Protein AF-A0A955XQB7-F1 (afdb_monomer)

Secondary structure (DSSP, 8-state):
---------PPP--------B-PPSSPPPTTSTT---SSGGG-TTSTT-EEESSTT-EEE-B--S-GGGS-TTEEEEEETTTEEEEEEEEEGGGGGGGS-TTEEEEEEEEEEBTTS-EEEEEEEPPSSGGGS-TTEEEETTTTEEEES----TT---SSGGGSPTT--------

Sequence (174 aa):
MTTRWTRLALPVALLALGGCKNITAGQAEAGNVGAACEAAGDCDQVEAAQCLRMPDGYCSASCSGGAFDCDDQSICDELGDQAYYCLDGCLTDNGNSDCRDQYRCSARPDVVNFDGAMVGVCVPKCESDSDCEAGRRCDTGSGNCVARGEKATGDACTANNQCNGGLVASPRAA

Radius of gyration: 21.49 Å; Cα contacts (8 Å, |Δi|>4): 379; chains: 1; bounding box: 80×28×64 Å

Structure (mmCIF, N/CA/C/O backbone):
data_AF-A0A955XQB7-F1
#
_entry.id   AF-A0A955XQB7-F1
#
loop_
_atom_site.group_PDB
_atom_site.id
_atom_site.type_symbol
_atom_site.label_atom_id
_atom_site.label_alt_id
_atom_site.label_comp_id
_atom_site.label_asym_id
_atom_site.label_entity_id
_atom_site.label_seq_id
_atom_site.pdbx_PDB_ins_code
_atom_site.Cartn_x
_atom_site.Cartn_y
_atom_site.Cartn_z
_atom_site.occupancy
_atom_site.B_iso_or_equiv
_atom_site.auth_seq_id
_atom_site.auth_comp_id
_atom_site.auth_asym_id
_atom_site.auth_atom_id
_atom_site.pdbx_PDB_model_num
ATOM 1 N N . MET A 1 1 ? 64.166 -10.846 9.998 1.00 42.31 1 MET A N 1
ATOM 2 C CA . MET A 1 1 ? 63.110 -10.081 10.693 1.00 42.31 1 MET A CA 1
ATOM 3 C C . MET A 1 1 ? 62.322 -9.324 9.635 1.00 42.31 1 MET A C 1
ATOM 5 O O . MET A 1 1 ? 62.753 -8.267 9.204 1.00 42.31 1 MET A O 1
ATOM 9 N N . THR A 1 2 ? 61.252 -9.922 9.117 1.00 43.50 2 THR A N 1
ATOM 10 C CA . THR A 1 2 ? 60.419 -9.358 8.043 1.00 43.50 2 THR A CA 1
ATOM 11 C C . THR A 1 2 ? 59.018 -9.131 8.599 1.00 43.50 2 THR A C 1
ATOM 13 O O . THR A 1 2 ? 58.260 -10.068 8.838 1.00 43.50 2 THR A O 1
ATOM 16 N N . THR A 1 3 ? 58.718 -7.871 8.895 1.00 47.41 3 THR A N 1
ATOM 17 C CA . THR A 1 3 ? 57.485 -7.426 9.545 1.00 47.41 3 THR A CA 1
ATOM 18 C C . THR A 1 3 ? 56.309 -7.557 8.576 1.00 47.41 3 THR A C 1
ATOM 20 O O . THR A 1 3 ? 56.254 -6.874 7.554 1.00 47.41 3 THR A O 1
ATOM 23 N N . ARG A 1 4 ? 55.375 -8.465 8.885 1.00 50.03 4 ARG A N 1
ATOM 24 C CA . ARG A 1 4 ? 54.087 -8.606 8.194 1.00 50.03 4 ARG A CA 1
ATOM 25 C C . ARG A 1 4 ? 53.208 -7.398 8.524 1.00 50.03 4 ARG A C 1
ATOM 27 O O . ARG A 1 4 ? 52.851 -7.203 9.679 1.00 50.03 4 ARG A O 1
ATOM 34 N N . TRP A 1 5 ? 52.836 -6.627 7.508 1.00 47.72 5 TRP A N 1
ATOM 35 C CA . TRP A 1 5 ? 51.788 -5.613 7.604 1.00 47.72 5 TRP A CA 1
ATOM 36 C C . TRP A 1 5 ? 50.463 -6.250 7.191 1.00 47.72 5 TRP A C 1
ATOM 38 O O . TRP A 1 5 ? 50.147 -6.357 6.006 1.00 47.72 5 TRP A O 1
ATOM 48 N N . THR A 1 6 ? 49.709 -6.727 8.176 1.00 61.31 6 THR A N 1
ATOM 49 C CA . THR A 1 6 ? 48.333 -7.186 7.980 1.00 61.31 6 THR A CA 1
ATOM 50 C C . THR A 1 6 ? 47.467 -5.954 7.736 1.00 61.31 6 THR A C 1
ATOM 52 O O . THR A 1 6 ? 47.265 -5.141 8.635 1.00 61.31 6 THR A O 1
ATOM 55 N N . ARG A 1 7 ? 46.989 -5.787 6.500 1.00 55.38 7 ARG A N 1
ATOM 56 C CA . ARG A 1 7 ? 45.968 -4.792 6.162 1.00 55.38 7 ARG A CA 1
ATOM 57 C C . ARG A 1 7 ? 44.688 -5.165 6.913 1.00 55.38 7 ARG A C 1
ATOM 59 O O . ARG A 1 7 ? 44.031 -6.136 6.550 1.00 55.38 7 ARG A O 1
ATOM 66 N N . LEU A 1 8 ? 44.366 -4.420 7.970 1.00 48.12 8 LEU A N 1
ATOM 67 C CA . LEU A 1 8 ? 43.029 -4.408 8.553 1.00 48.12 8 LEU A CA 1
ATOM 68 C C . LEU A 1 8 ? 42.056 -3.926 7.474 1.00 48.12 8 LEU A C 1
ATOM 70 O O . LEU A 1 8 ? 42.074 -2.758 7.089 1.00 48.12 8 LEU A O 1
ATOM 74 N N . ALA A 1 9 ? 41.227 -4.837 6.975 1.00 51.84 9 ALA A N 1
ATOM 75 C CA . ALA A 1 9 ? 40.005 -4.470 6.288 1.00 51.84 9 ALA A CA 1
ATOM 76 C C . ALA A 1 9 ? 39.044 -3.924 7.353 1.00 51.84 9 ALA A C 1
ATOM 78 O O . ALA A 1 9 ? 38.521 -4.686 8.165 1.00 51.84 9 ALA A O 1
ATOM 79 N N . LEU A 1 10 ? 38.865 -2.602 7.393 1.00 47.22 10 LEU A N 1
ATOM 80 C CA . LEU A 1 10 ? 37.706 -2.020 8.060 1.00 47.22 10 LEU A CA 1
ATOM 81 C C . LEU A 1 10 ? 36.468 -2.419 7.243 1.00 47.22 10 LEU A C 1
ATOM 83 O O . LEU A 1 10 ? 36.441 -2.117 6.046 1.00 47.22 10 LEU A O 1
ATOM 87 N N . PRO A 1 11 ? 35.447 -3.064 7.832 1.00 49.03 11 PRO A N 1
ATOM 88 C CA . PRO A 1 11 ? 34.151 -3.121 7.185 1.00 49.03 11 PRO A CA 1
ATOM 89 C C . PRO A 1 11 ? 33.621 -1.689 7.098 1.00 49.03 11 PRO A C 1
ATOM 91 O O . PRO A 1 11 ? 33.498 -0.979 8.097 1.00 49.03 11 PRO A O 1
ATOM 94 N N . VAL A 1 12 ? 33.388 -1.260 5.863 1.00 51.25 12 VAL A N 1
ATOM 95 C CA . VAL A 1 12 ? 32.716 -0.015 5.516 1.00 51.25 12 VAL A CA 1
ATOM 96 C C . VAL A 1 12 ? 31.367 -0.002 6.231 1.00 51.25 12 VAL A C 1
ATOM 98 O O . VAL A 1 12 ? 30.515 -0.849 5.979 1.00 51.25 12 VAL A O 1
ATOM 101 N N . ALA A 1 13 ? 31.195 0.956 7.137 1.00 50.50 13 ALA A N 1
ATOM 102 C CA . ALA A 1 13 ? 29.894 1.347 7.643 1.00 50.50 13 ALA A CA 1
ATOM 103 C C . ALA A 1 13 ? 29.042 1.820 6.454 1.00 50.50 13 ALA A C 1
ATOM 105 O O . ALA A 1 13 ? 29.346 2.856 5.861 1.00 50.50 13 ALA A O 1
ATOM 106 N N . LEU A 1 14 ? 28.002 1.064 6.092 1.00 45.22 14 LEU A N 1
ATOM 107 C CA . LEU A 1 14 ? 26.963 1.552 5.191 1.00 45.22 14 LEU A CA 1
ATOM 108 C C . LEU A 1 14 ? 25.841 2.155 6.039 1.00 45.22 14 LEU A C 1
ATOM 110 O O . LEU A 1 14 ? 25.024 1.459 6.633 1.00 45.22 14 LEU A O 1
ATOM 114 N N . LEU A 1 15 ? 25.858 3.482 6.112 1.00 46.75 15 LEU A N 1
ATOM 115 C CA . LEU A 1 15 ? 24.713 4.303 6.468 1.00 46.75 15 LEU A CA 1
ATOM 116 C C . LEU A 1 15 ? 23.642 4.149 5.380 1.00 46.75 15 LEU A C 1
ATOM 118 O O . LEU A 1 15 ? 23.824 4.647 4.272 1.00 46.75 15 LEU A O 1
ATOM 122 N N . ALA A 1 16 ? 22.521 3.520 5.715 1.00 43.62 16 ALA A N 1
ATOM 123 C CA . ALA A 1 16 ? 21.219 3.842 5.144 1.00 43.62 16 ALA A CA 1
ATOM 124 C C . ALA A 1 16 ? 20.169 3.526 6.212 1.00 43.62 16 ALA A C 1
ATOM 126 O O . ALA A 1 16 ? 19.815 2.375 6.432 1.00 43.62 16 ALA A O 1
ATOM 127 N N . LEU A 1 17 ? 19.707 4.561 6.913 1.00 45.62 17 LEU A N 1
ATOM 128 C CA . LEU A 1 17 ? 18.569 4.507 7.835 1.00 45.62 17 LEU A CA 1
ATOM 129 C C . LEU A 1 17 ? 17.245 4.384 7.047 1.00 45.62 17 LEU A C 1
ATOM 131 O O . LEU A 1 17 ? 16.304 5.127 7.301 1.00 45.62 17 LEU A O 1
ATOM 135 N N . GLY A 1 18 ? 17.191 3.496 6.051 1.00 48.75 18 GLY A N 1
ATOM 136 C CA . GLY A 1 18 ? 15.926 3.014 5.510 1.00 48.75 18 GLY A CA 1
ATOM 137 C C . GLY A 1 18 ? 15.388 2.002 6.511 1.00 48.75 18 GLY A C 1
ATOM 138 O O . GLY A 1 18 ? 16.116 1.089 6.895 1.00 48.75 18 GLY A O 1
ATOM 139 N N . GLY A 1 19 ? 14.175 2.208 7.019 1.00 58.06 19 GLY A N 1
ATOM 140 C CA . GLY A 1 19 ? 13.583 1.291 7.988 1.00 58.06 19 GLY A CA 1
ATOM 141 C C . GLY A 1 19 ? 13.449 -0.095 7.370 1.00 58.06 19 GLY A C 1
ATOM 142 O O . GLY A 1 19 ? 12.638 -0.281 6.469 1.00 58.06 19 GLY A O 1
ATOM 143 N N . CYS A 1 20 ? 14.259 -1.053 7.819 1.00 57.66 20 CYS A N 1
ATOM 144 C CA . CYS A 1 20 ? 14.072 -2.445 7.437 1.00 57.66 20 CYS A CA 1
ATOM 145 C C . CYS A 1 20 ? 12.731 -2.921 8.004 1.00 57.66 20 CYS A C 1
ATOM 147 O O . CYS A 1 20 ? 12.499 -2.806 9.210 1.00 57.66 20 CYS A O 1
ATOM 149 N N . LYS A 1 21 ? 11.866 -3.443 7.137 1.00 72.69 21 LYS A N 1
ATOM 150 C CA . LYS A 1 21 ? 10.597 -4.081 7.509 1.00 72.69 21 LYS A CA 1
ATOM 151 C C . LYS A 1 21 ? 10.701 -5.590 7.351 1.00 72.69 21 LYS A C 1
ATOM 153 O O . LYS A 1 21 ? 11.589 -6.055 6.639 1.00 72.69 21 LYS A O 1
ATOM 158 N N . ASN A 1 22 ? 9.834 -6.338 8.034 1.00 77.56 22 ASN A N 1
ATOM 159 C CA . ASN A 1 22 ? 9.729 -7.792 7.902 1.00 77.56 22 ASN A CA 1
ATOM 160 C C . ASN A 1 22 ? 8.418 -8.130 7.190 1.00 77.56 22 ASN A C 1
ATOM 162 O O . ASN A 1 22 ? 7.500 -8.721 7.762 1.00 77.56 22 ASN A O 1
ATOM 166 N N . ILE A 1 23 ? 8.333 -7.684 5.936 1.00 78.31 23 ILE A N 1
ATOM 167 C CA . ILE A 1 23 ? 7.162 -7.915 5.100 1.00 78.31 23 ILE A CA 1
ATOM 168 C C . ILE A 1 23 ? 7.165 -9.388 4.712 1.00 78.31 23 ILE A C 1
ATOM 170 O O . ILE A 1 23 ? 8.106 -9.882 4.087 1.00 78.31 23 ILE A O 1
ATOM 174 N N . THR A 1 24 ? 6.115 -10.097 5.109 1.00 77.19 24 THR A N 1
ATOM 175 C CA . THR A 1 24 ? 5.907 -11.488 4.708 1.00 77.19 24 THR A CA 1
ATOM 176 C C . 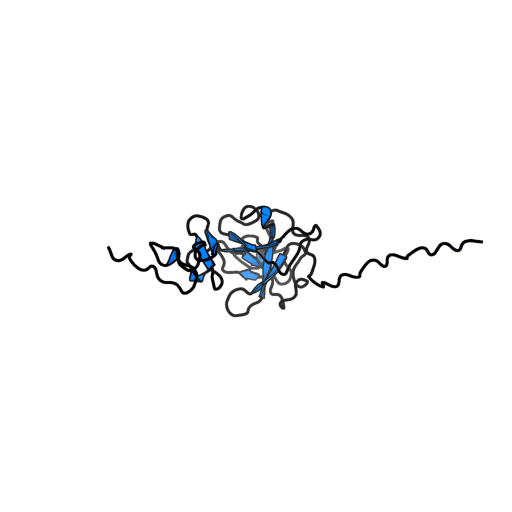THR A 1 24 ? 4.949 -11.513 3.525 1.00 77.19 24 THR A C 1
ATOM 178 O O . THR A 1 24 ? 4.023 -10.715 3.467 1.00 77.19 24 THR A O 1
ATOM 181 N N . ALA A 1 25 ? 5.164 -12.426 2.578 1.00 68.94 25 ALA A N 1
ATOM 182 C CA . ALA A 1 25 ? 4.225 -12.633 1.482 1.00 68.94 25 ALA A CA 1
ATOM 183 C C . ALA A 1 25 ? 2.870 -13.112 2.023 1.00 68.94 25 ALA A C 1
ATOM 185 O O . ALA A 1 25 ? 2.809 -14.165 2.667 1.00 68.94 25 ALA A O 1
ATOM 186 N N . GLY A 1 26 ? 1.794 -12.385 1.734 1.00 69.81 26 GLY A N 1
ATOM 187 C CA . GLY A 1 26 ? 0.440 -12.828 2.046 1.00 69.81 26 GLY A CA 1
ATOM 188 C C . GLY A 1 26 ? -0.555 -11.688 2.202 1.00 69.81 26 GLY A C 1
ATOM 189 O O . GLY A 1 26 ? -0.175 -10.538 2.357 1.00 69.81 26 GLY A O 1
ATOM 190 N N . GLN A 1 27 ? -1.835 -12.054 2.172 1.00 80.25 27 GLN A N 1
ATOM 191 C CA . GLN A 1 27 ? -2.945 -11.151 2.458 1.00 80.25 27 GLN A CA 1
ATOM 192 C C . GLN A 1 27 ? -3.091 -10.995 3.973 1.00 80.25 27 GLN A C 1
ATOM 194 O O . GLN A 1 27 ? -3.076 -12.002 4.688 1.00 80.25 27 GLN A O 1
ATOM 199 N N . ALA A 1 28 ? -3.295 -9.765 4.443 1.00 87.25 28 ALA A N 1
ATOM 200 C CA . ALA A 1 28 ? -3.572 -9.476 5.844 1.00 87.25 28 ALA A CA 1
ATOM 201 C C . ALA A 1 28 ? -4.644 -10.393 6.461 1.00 87.25 28 ALA A C 1
ATOM 203 O O . ALA A 1 28 ? -5.748 -10.554 5.927 1.00 87.25 28 ALA A O 1
ATOM 204 N N . GLU A 1 29 ? -4.333 -10.966 7.627 1.00 90.69 29 GLU A N 1
ATOM 205 C CA . GLU A 1 29 ? -5.314 -11.709 8.419 1.00 90.69 29 GLU A CA 1
ATOM 206 C C . GLU A 1 29 ? -6.403 -10.767 8.958 1.00 90.69 29 GLU A C 1
ATOM 208 O O . GLU A 1 29 ? -6.175 -9.570 9.138 1.00 90.69 29 GLU A O 1
ATOM 213 N N . ALA A 1 30 ? -7.588 -11.308 9.251 1.00 93.75 30 ALA A N 1
ATOM 214 C CA . ALA A 1 30 ? -8.699 -10.526 9.791 1.00 93.75 30 ALA A CA 1
ATOM 215 C C . ALA A 1 30 ? -8.283 -9.733 11.045 1.00 93.75 30 ALA A C 1
ATOM 217 O O . ALA A 1 30 ? -7.641 -10.277 11.941 1.00 93.75 30 ALA A O 1
ATOM 218 N N . GLY A 1 31 ? -8.662 -8.454 11.096 1.00 93.50 31 GLY A N 1
ATOM 219 C CA . GLY A 1 31 ? -8.344 -7.553 12.205 1.00 93.50 31 GLY A CA 1
ATOM 220 C C . GLY A 1 31 ? -7.020 -6.796 12.084 1.00 93.50 31 GLY A C 1
ATOM 221 O O . GLY A 1 31 ? -6.863 -5.794 12.781 1.00 93.50 31 GLY A O 1
ATOM 222 N N . ASN A 1 32 ? -6.105 -7.209 11.198 1.00 95.31 32 ASN A N 1
ATOM 223 C CA . ASN A 1 32 ? -4.816 -6.543 10.963 1.00 95.31 32 ASN A CA 1
ATOM 224 C C . ASN A 1 32 ? -4.898 -5.440 9.896 1.00 95.31 32 ASN A C 1
ATOM 226 O O . ASN A 1 32 ? -5.877 -5.340 9.154 1.00 95.31 32 ASN A O 1
ATOM 230 N N . VAL A 1 33 ? -3.844 -4.622 9.786 1.00 95.00 33 VAL A N 1
ATOM 231 C CA . VAL A 1 33 ? -3.688 -3.660 8.684 1.00 95.00 33 VAL A CA 1
ATOM 232 C C . VAL A 1 33 ? -3.804 -4.393 7.345 1.00 95.00 33 VAL A C 1
ATOM 234 O O . VAL A 1 33 ? -3.144 -5.401 7.155 1.00 95.00 33 VAL A O 1
ATOM 237 N N . GLY A 1 34 ? -4.648 -3.910 6.427 1.00 94.31 34 GLY A N 1
ATOM 238 C CA . GLY A 1 34 ? -4.924 -4.586 5.147 1.00 94.31 34 GLY A CA 1
ATOM 239 C C . GLY A 1 34 ? -6.207 -5.410 5.097 1.00 94.31 34 GLY A C 1
ATOM 240 O O . GLY A 1 34 ? -6.775 -5.616 4.015 1.00 94.31 34 GLY A O 1
ATOM 241 N N . ALA A 1 35 ? -6.714 -5.832 6.256 1.00 95.75 35 ALA A N 1
ATOM 242 C CA . ALA A 1 35 ? -7.942 -6.609 6.338 1.00 95.75 35 ALA A CA 1
ATOM 243 C C . ALA A 1 35 ? -9.166 -5.802 5.876 1.00 95.75 35 ALA A C 1
ATOM 245 O O . ALA A 1 35 ? -9.211 -4.575 5.991 1.00 95.75 35 ALA A O 1
ATOM 246 N N . ALA A 1 36 ? -10.177 -6.503 5.359 1.00 96.06 36 ALA A N 1
ATOM 247 C CA . ALA A 1 36 ? -11.487 -5.913 5.090 1.00 96.06 36 ALA A CA 1
ATOM 248 C C . ALA A 1 36 ? -12.185 -5.516 6.402 1.00 96.06 36 ALA A C 1
ATOM 250 O O . ALA A 1 36 ? -12.007 -6.177 7.425 1.00 96.06 36 ALA A O 1
ATOM 251 N N . CYS A 1 37 ? -12.994 -4.459 6.360 1.00 97.69 37 CYS A N 1
ATOM 252 C CA . CYS A 1 37 ? -13.739 -3.968 7.519 1.00 97.69 37 CYS A CA 1
ATOM 253 C C . CYS A 1 37 ? -14.989 -3.200 7.084 1.00 97.69 37 CYS A C 1
ATOM 255 O O . CYS A 1 37 ? -15.027 -2.591 6.018 1.00 97.69 37 CYS A O 1
ATOM 257 N N . GLU A 1 38 ? -16.006 -3.177 7.937 1.00 97.50 38 GLU A N 1
ATOM 258 C CA 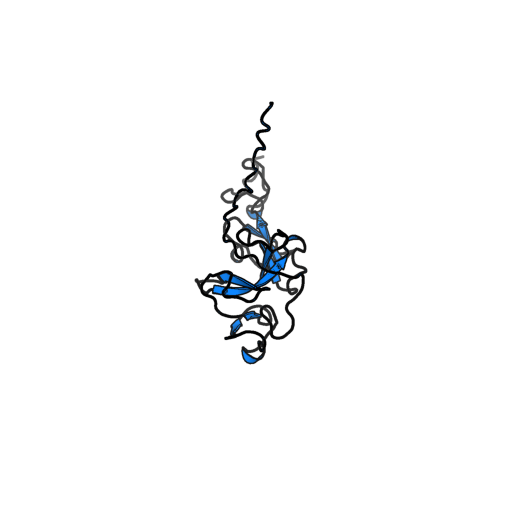. GLU A 1 38 ? -17.170 -2.299 7.787 1.00 97.50 38 GLU A CA 1
ATOM 259 C C . GLU A 1 38 ? -17.119 -1.138 8.792 1.00 97.50 38 GLU A C 1
ATOM 261 O O . GLU A 1 38 ? -17.667 -0.058 8.547 1.00 97.50 38 GLU A O 1
ATOM 266 N N . ALA A 1 39 ? -16.425 -1.333 9.915 1.00 97.12 39 ALA A N 1
ATOM 267 C CA . ALA A 1 39 ? -16.214 -0.342 10.956 1.00 97.12 39 ALA A CA 1
ATOM 268 C C . ALA A 1 39 ? -14.826 -0.477 11.598 1.00 97.12 39 ALA A C 1
ATOM 270 O O . ALA A 1 39 ? -14.164 -1.504 11.513 1.00 97.12 39 ALA A O 1
ATOM 271 N N . ALA A 1 40 ? -14.392 0.564 12.317 1.00 96.12 40 ALA A N 1
ATOM 272 C CA . ALA A 1 40 ? -13.115 0.539 13.040 1.00 96.12 40 ALA A CA 1
ATOM 273 C C . ALA A 1 40 ? -13.030 -0.589 14.089 1.00 96.12 40 ALA A C 1
ATOM 275 O O . ALA A 1 40 ? -11.938 -1.035 14.417 1.00 96.12 40 ALA A O 1
ATOM 276 N N . GLY A 1 41 ? -14.173 -1.060 14.602 1.00 96.56 41 GLY A N 1
ATOM 277 C CA . GLY A 1 41 ? -14.231 -2.171 15.556 1.00 96.56 41 GLY A CA 1
ATOM 278 C C . GLY A 1 41 ? -13.858 -3.535 14.969 1.00 96.56 41 GLY A C 1
ATOM 279 O O . GLY A 1 41 ? -13.578 -4.441 15.745 1.00 96.56 41 GLY A O 1
ATOM 280 N N . ASP A 1 42 ? -13.822 -3.673 13.641 1.00 97.38 42 ASP A N 1
ATOM 281 C CA . ASP A 1 42 ? -13.406 -4.913 12.970 1.00 97.38 42 ASP A CA 1
ATOM 282 C C . ASP A 1 42 ? -11.876 -5.051 12.904 1.00 97.38 42 ASP A C 1
ATOM 284 O O . ASP A 1 42 ? -11.364 -6.112 12.567 1.00 97.38 42 ASP A O 1
ATOM 288 N N . CYS A 1 43 ? -11.148 -3.980 13.229 1.00 96.69 43 CYS A N 1
ATOM 289 C CA . CYS A 1 43 ? -9.693 -3.874 13.159 1.00 96.69 43 CYS A CA 1
ATOM 290 C C . CYS A 1 43 ? -9.063 -4.068 14.547 1.00 96.69 43 CYS A C 1
ATOM 292 O O . CYS A 1 43 ? -8.370 -3.191 15.065 1.00 96.69 43 CYS A O 1
ATOM 294 N N . ASP A 1 44 ? -9.376 -5.190 15.192 1.00 96.62 44 ASP A N 1
ATOM 295 C CA . ASP A 1 44 ? -9.087 -5.429 16.610 1.00 96.62 44 ASP A CA 1
ATOM 296 C C . ASP A 1 44 ? -7.608 -5.718 16.932 1.00 96.62 44 ASP A C 1
ATOM 298 O O . ASP A 1 44 ? -7.233 -5.716 18.107 1.00 96.62 44 ASP A O 1
ATOM 302 N N . GLN A 1 45 ? -6.765 -5.901 15.911 1.00 94.75 45 GLN A N 1
ATOM 303 C CA . GLN A 1 45 ? -5.315 -6.069 16.050 1.00 94.75 45 GLN A CA 1
ATOM 304 C C . GLN A 1 45 ? -4.530 -4.772 15.800 1.00 94.75 45 GLN A C 1
ATOM 306 O O . GLN A 1 45 ? -3.313 -4.747 15.975 1.00 94.75 45 GLN A O 1
ATOM 311 N N . VAL A 1 46 ? -5.201 -3.684 15.403 1.00 92.88 46 VAL A N 1
ATOM 312 C CA . VAL A 1 46 ? -4.557 -2.410 15.054 1.00 92.88 46 VAL A CA 1
ATOM 313 C C . VAL A 1 46 ? -4.748 -1.386 16.175 1.00 92.88 46 VAL A C 1
ATOM 315 O O . VAL A 1 46 ? -5.866 -1.075 16.591 1.00 92.88 46 VAL A O 1
ATOM 318 N N . GLU A 1 47 ? -3.654 -0.811 16.675 1.00 91.12 47 GLU A N 1
ATOM 319 C CA . GLU A 1 47 ? -3.738 0.272 17.657 1.00 91.12 47 GLU A CA 1
ATOM 320 C C . GLU A 1 47 ? -4.272 1.554 16.998 1.00 91.12 47 GLU A C 1
ATOM 322 O O . GLU A 1 47 ? -3.837 1.939 15.916 1.00 91.12 47 GLU A O 1
ATOM 327 N N . ALA A 1 48 ? -5.228 2.225 17.652 1.00 91.44 48 ALA A N 1
ATOM 328 C CA . ALA A 1 48 ? -5.902 3.413 17.113 1.00 91.44 48 ALA A CA 1
ATOM 329 C C . ALA A 1 48 ? -6.500 3.192 15.706 1.00 91.44 48 ALA A C 1
ATOM 331 O O . ALA A 1 48 ? -6.448 4.073 14.842 1.00 91.44 48 ALA A O 1
ATOM 332 N N . ALA A 1 49 ? -7.081 2.007 15.500 1.00 94.44 49 ALA A N 1
ATOM 333 C CA . ALA A 1 49 ? -7.566 1.568 14.205 1.00 94.44 49 ALA A CA 1
ATOM 334 C C . ALA A 1 49 ? -8.619 2.485 13.573 1.00 94.44 49 ALA A C 1
ATOM 336 O O . ALA A 1 49 ? -9.482 3.076 14.230 1.00 94.44 49 ALA A O 1
ATOM 337 N N . GLN A 1 50 ? -8.587 2.514 12.247 1.00 95.81 50 GLN A N 1
ATOM 338 C CA . GLN A 1 50 ? -9.575 3.131 11.384 1.00 95.81 50 GLN A CA 1
ATOM 339 C C . GLN A 1 50 ? -9.940 2.152 10.272 1.00 95.81 50 GLN A C 1
ATOM 341 O O . GLN A 1 50 ? -9.086 1.442 9.746 1.00 95.81 50 GLN A O 1
ATOM 346 N N . CYS A 1 51 ? -11.215 2.158 9.889 1.00 97.19 51 CYS A N 1
ATOM 347 C CA . CYS A 1 51 ? -11.660 1.481 8.682 1.00 97.19 51 CYS A CA 1
ATOM 348 C C . CYS A 1 51 ? -11.723 2.499 7.540 1.00 97.19 51 CYS A C 1
ATOM 350 O O . CYS A 1 51 ? -12.616 3.354 7.504 1.00 97.19 51 CYS A O 1
ATOM 352 N N . LEU A 1 52 ? -10.737 2.454 6.643 1.00 95.56 52 LEU A N 1
ATOM 353 C CA . LEU A 1 52 ? -10.650 3.378 5.517 1.00 95.56 52 LEU A CA 1
ATOM 354 C C . LEU A 1 52 ? -11.710 3.052 4.467 1.00 95.56 52 LEU A C 1
ATOM 356 O O . LEU A 1 52 ? -12.057 1.894 4.232 1.00 95.56 52 LEU A O 1
ATOM 360 N N . ARG A 1 53 ? -12.191 4.094 3.780 1.00 94.31 53 ARG A N 1
ATOM 361 C CA . ARG A 1 53 ? -13.141 3.976 2.663 1.00 94.31 53 ARG A CA 1
ATOM 362 C C . ARG A 1 53 ? -12.431 3.553 1.377 1.00 94.31 53 ARG A C 1
ATOM 364 O O . ARG A 1 53 ? -12.368 4.309 0.413 1.00 94.31 53 ARG A O 1
ATOM 371 N N . MET A 1 54 ? -11.881 2.351 1.399 1.00 93.62 54 MET A N 1
ATOM 372 C CA . MET A 1 54 ? -11.291 1.659 0.256 1.00 93.62 54 MET A CA 1
ATOM 373 C C . MET A 1 54 ? -12.209 0.486 -0.142 1.00 93.62 54 MET A C 1
ATOM 375 O O . MET A 1 54 ? -13.187 0.229 0.568 1.00 93.62 54 MET A O 1
ATOM 379 N N . PRO A 1 55 ? -11.967 -0.205 -1.269 1.00 94.62 55 PRO A N 1
ATOM 380 C CA . PRO A 1 55 ? -12.841 -1.297 -1.690 1.00 94.62 55 PRO A CA 1
ATOM 381 C C . PRO A 1 55 ? -12.969 -2.415 -0.629 1.00 94.62 55 PRO A C 1
ATOM 383 O O . PRO A 1 55 ? -11.978 -2.932 -0.122 1.00 94.62 55 PRO A O 1
ATOM 386 N N . ASP A 1 56 ? -14.209 -2.749 -0.258 1.00 94.75 56 ASP A N 1
ATOM 387 C CA . ASP A 1 56 ? -14.607 -3.604 0.886 1.00 94.75 56 ASP A CA 1
ATOM 388 C C . ASP A 1 56 ? -14.025 -3.203 2.263 1.00 94.75 56 ASP A C 1
ATOM 390 O O . ASP A 1 56 ? -13.915 -4.024 3.175 1.00 94.75 56 ASP A O 1
ATOM 394 N N . GLY A 1 57 ? -13.639 -1.935 2.410 1.00 96.00 57 GLY A N 1
ATOM 395 C CA . GLY A 1 57 ? -12.988 -1.410 3.604 1.00 96.00 57 GLY A CA 1
ATOM 396 C C . GLY A 1 57 ? -11.547 -1.882 3.767 1.00 96.00 57 GLY A C 1
ATOM 397 O O . GLY A 1 57 ? -11.087 -2.842 3.142 1.00 96.00 57 GLY A O 1
ATOM 398 N N . TYR A 1 58 ? -10.802 -1.150 4.588 1.00 96.06 58 TYR A N 1
ATOM 399 C CA . TYR A 1 58 ? -9.389 -1.421 4.813 1.00 96.06 58 TYR A CA 1
ATOM 400 C C . TYR A 1 58 ? -8.966 -0.995 6.213 1.00 96.06 58 TYR A C 1
ATOM 402 O O . TYR A 1 58 ? -8.975 0.198 6.536 1.00 96.06 58 TYR A O 1
ATOM 410 N N . CYS A 1 59 ? -8.604 -1.969 7.041 1.00 97.31 59 CYS A N 1
ATOM 411 C CA . CYS A 1 59 ? -8.056 -1.717 8.363 1.00 97.31 59 CYS A CA 1
ATOM 412 C C . CYS A 1 59 ? -6.710 -1.007 8.252 1.00 97.31 59 CYS A C 1
ATOM 414 O O . CYS A 1 59 ? -5.825 -1.431 7.509 1.00 97.31 59 CYS A O 1
ATOM 416 N N . SER A 1 60 ? -6.565 0.095 8.980 1.00 95.81 60 SER A N 1
ATOM 417 C CA . SER A 1 60 ? -5.357 0.914 8.984 1.00 95.81 60 SER A CA 1
ATOM 418 C C . SER A 1 60 ? -5.236 1.707 10.286 1.00 95.81 60 SER A C 1
ATOM 420 O O . SER A 1 60 ? -6.182 1.792 11.067 1.00 95.81 60 SER A O 1
ATOM 422 N N . ALA A 1 61 ? -4.079 2.323 10.499 1.00 95.00 61 ALA A N 1
ATOM 423 C CA . ALA A 1 61 ? -3.833 3.324 11.529 1.00 95.00 61 ALA A CA 1
ATOM 424 C C . ALA A 1 61 ? -3.229 4.572 10.880 1.00 95.00 61 ALA A C 1
ATOM 426 O O . ALA A 1 61 ? -2.522 4.480 9.877 1.00 95.00 61 ALA A O 1
ATOM 427 N N . SER A 1 62 ? -3.495 5.748 11.446 1.00 94.00 62 SER A N 1
ATOM 428 C CA . SER A 1 62 ? -2.799 6.971 11.036 1.00 94.00 62 SER A CA 1
ATOM 429 C C . SER A 1 62 ? -1.340 6.932 11.492 1.00 94.00 62 SER A C 1
ATOM 431 O O . SER A 1 62 ? -1.081 6.606 12.650 1.00 94.00 62 SER A O 1
ATOM 433 N N . CYS A 1 63 ? -0.414 7.352 10.637 1.00 93.44 63 CYS A N 1
ATOM 434 C CA . CYS A 1 63 ? 1.010 7.465 10.958 1.00 93.44 63 CYS A CA 1
ATOM 435 C C . CYS A 1 63 ? 1.537 8.888 10.697 1.00 93.44 63 CYS A C 1
ATOM 437 O O . CYS A 1 63 ? 0.826 9.736 10.162 1.00 93.44 63 CYS A O 1
ATOM 439 N N . SER A 1 64 ? 2.774 9.185 11.109 1.00 88.69 64 SER A N 1
ATOM 440 C CA . SER A 1 64 ? 3.397 10.516 10.975 1.00 88.69 64 SER A CA 1
ATOM 441 C C . SER A 1 64 ? 4.380 10.605 9.798 1.00 88.69 64 SER A C 1
ATOM 443 O O . SER A 1 64 ? 5.210 11.514 9.753 1.00 88.69 64 SER A O 1
ATOM 445 N N . GLY A 1 65 ? 4.316 9.661 8.854 1.00 78.44 65 GLY A N 1
ATOM 446 C CA . GLY A 1 65 ? 5.256 9.544 7.733 1.00 78.44 65 GLY A CA 1
ATOM 447 C C . GLY A 1 65 ? 6.528 8.751 8.061 1.00 78.44 65 GLY A C 1
ATOM 448 O O . GLY A 1 65 ? 7.389 8.590 7.197 1.00 78.44 65 GLY A O 1
ATOM 449 N N . GLY A 1 66 ? 6.678 8.250 9.292 1.00 73.44 66 GLY A N 1
ATOM 450 C CA . GLY A 1 66 ? 7.801 7.406 9.682 1.00 73.44 66 GLY A CA 1
ATOM 451 C C . GLY A 1 66 ? 7.559 5.940 9.330 1.00 73.44 66 GLY A C 1
ATOM 452 O O . GLY A 1 66 ? 6.511 5.384 9.641 1.00 73.44 66 GLY A O 1
ATOM 453 N N . ALA A 1 67 ? 8.561 5.263 8.758 1.00 64.00 67 ALA A N 1
ATOM 454 C CA . ALA A 1 67 ? 8.487 3.820 8.505 1.00 64.00 67 ALA A CA 1
ATOM 455 C C . ALA A 1 67 ? 8.207 3.000 9.783 1.00 64.00 67 ALA A C 1
ATOM 457 O O . ALA A 1 67 ? 7.621 1.929 9.702 1.00 64.00 67 ALA A O 1
ATOM 458 N N . PHE A 1 68 ? 8.585 3.493 10.966 1.00 70.94 68 PHE A N 1
ATOM 459 C CA . PHE A 1 68 ? 8.422 2.788 12.245 1.00 70.94 68 PHE A CA 1
ATOM 460 C C . PHE A 1 68 ? 7.094 3.062 12.962 1.00 70.94 68 PHE A C 1
ATOM 462 O O . PHE A 1 68 ? 6.873 2.516 14.036 1.00 70.94 68 PHE A O 1
ATOM 469 N N . ASP A 1 69 ? 6.224 3.892 12.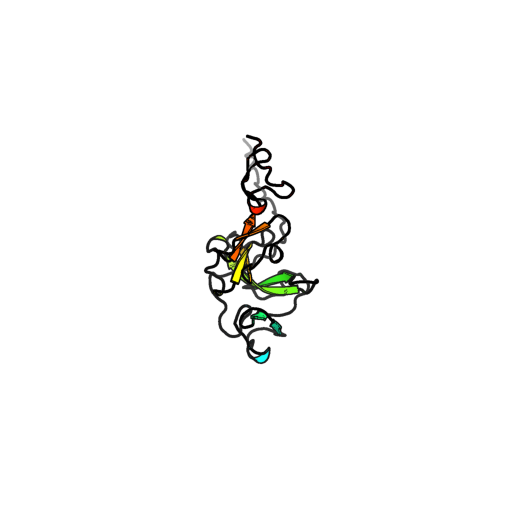386 1.00 84.94 69 ASP A N 1
ATOM 470 C CA . ASP A 1 69 ? 4.929 4.237 12.992 1.00 84.94 69 ASP A CA 1
ATOM 471 C C . ASP A 1 69 ? 3.880 3.128 12.809 1.00 84.94 69 ASP A C 1
ATOM 473 O O . ASP A 1 69 ? 2.830 3.146 13.442 1.00 84.94 69 ASP A O 1
ATOM 477 N N . CYS A 1 70 ? 4.170 2.181 11.920 1.00 90.00 70 CYS A N 1
ATOM 478 C CA . CYS A 1 70 ? 3.316 1.063 11.552 1.00 90.00 70 CYS A CA 1
ATOM 479 C C . CYS A 1 70 ? 3.938 -0.258 12.012 1.00 90.00 70 CYS A C 1
ATOM 481 O O . CYS A 1 70 ? 5.156 -0.321 12.222 1.00 90.00 70 CYS A O 1
ATOM 483 N N . ASP A 1 71 ? 3.128 -1.312 12.124 1.00 87.94 71 ASP A N 1
ATOM 484 C CA . ASP A 1 71 ? 3.612 -2.653 12.464 1.00 87.94 71 ASP A CA 1
ATOM 485 C C . ASP A 1 71 ? 4.646 -3.181 11.444 1.00 87.94 71 ASP A C 1
ATOM 487 O O . ASP A 1 71 ? 4.911 -2.581 10.398 1.00 87.94 71 ASP A O 1
ATOM 491 N N . ASP A 1 72 ? 5.296 -4.297 11.767 1.00 84.88 72 ASP A N 1
ATOM 492 C CA . ASP A 1 72 ? 6.406 -4.830 10.969 1.00 84.88 72 ASP A CA 1
ATOM 493 C C . ASP A 1 72 ? 6.002 -5.313 9.569 1.00 84.88 72 ASP A C 1
ATOM 495 O O . ASP A 1 72 ? 6.888 -5.460 8.721 1.00 84.88 72 ASP A O 1
ATOM 499 N N . GLN A 1 73 ? 4.704 -5.530 9.330 1.00 89.31 73 GLN A N 1
ATOM 500 C CA . GLN A 1 73 ? 4.135 -5.952 8.050 1.00 89.31 73 GLN A CA 1
ATOM 501 C C . GLN A 1 73 ? 3.492 -4.802 7.275 1.00 89.31 73 GLN A C 1
ATOM 503 O O . GLN A 1 73 ? 3.042 -5.003 6.153 1.00 89.31 73 GLN A O 1
ATOM 508 N N . SER A 1 74 ? 3.507 -3.587 7.817 1.00 91.44 74 SER A N 1
ATOM 509 C CA . SER A 1 74 ? 2.928 -2.418 7.173 1.00 91.44 74 SER A CA 1
ATOM 510 C C . SER A 1 74 ? 3.923 -1.274 7.011 1.00 91.44 74 SER A C 1
ATOM 512 O O . SER A 1 74 ? 4.933 -1.133 7.711 1.00 91.44 74 SER A O 1
ATOM 514 N N . ILE A 1 75 ? 3.643 -0.441 6.017 1.00 91.94 75 ILE A N 1
ATOM 515 C CA . ILE A 1 75 ? 4.452 0.710 5.640 1.00 91.94 75 ILE A CA 1
ATOM 516 C C . ILE A 1 75 ? 3.558 1.942 5.705 1.00 91.94 75 ILE A C 1
ATOM 518 O O . ILE A 1 75 ? 2.438 1.949 5.196 1.00 91.94 75 ILE A O 1
ATOM 522 N N . CYS A 1 76 ? 4.073 2.995 6.334 1.00 93.31 76 CYS A N 1
ATOM 523 C CA . CYS A 1 76 ? 3.419 4.291 6.341 1.00 93.31 76 CYS A CA 1
ATOM 524 C C . CYS A 1 76 ? 3.480 4.901 4.934 1.00 93.31 76 CYS A C 1
ATOM 526 O O . CYS A 1 76 ? 4.571 5.116 4.387 1.00 93.31 76 CYS A O 1
ATOM 528 N N . ASP A 1 77 ? 2.320 5.168 4.344 1.00 92.00 77 ASP A N 1
ATOM 529 C CA . ASP A 1 77 ? 2.218 5.797 3.032 1.00 92.00 77 ASP A CA 1
ATOM 530 C C . ASP A 1 77 ? 1.158 6.892 2.994 1.00 92.00 77 ASP A C 1
ATOM 532 O O . ASP A 1 77 ? 0.214 6.909 3.785 1.00 92.00 77 ASP A O 1
ATOM 536 N N . GLU A 1 78 ? 1.335 7.819 2.064 1.00 91.44 78 GLU A N 1
ATOM 537 C CA . GLU A 1 78 ? 0.395 8.901 1.816 1.00 91.44 78 GLU A CA 1
ATOM 538 C C . GLU A 1 78 ? -0.794 8.386 0.992 1.00 91.44 78 GLU A C 1
ATOM 540 O O . GLU 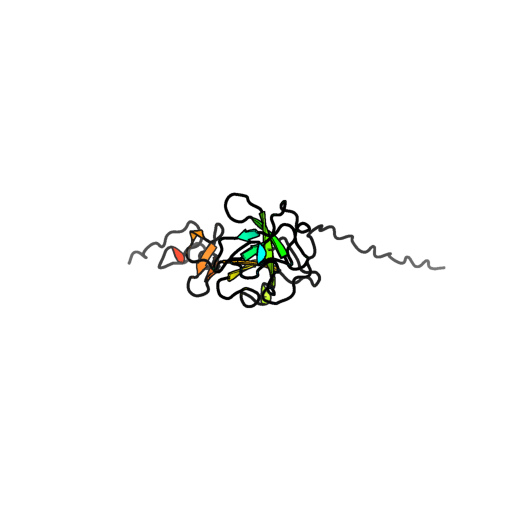A 1 78 ? -0.630 7.824 -0.092 1.00 91.44 78 GLU A O 1
ATOM 545 N N . LEU A 1 79 ? -2.013 8.611 1.488 1.00 86.81 79 LEU A N 1
ATOM 546 C CA . LEU A 1 79 ? -3.245 8.400 0.730 1.00 86.81 79 LEU A CA 1
ATOM 547 C C . LEU A 1 79 ? -3.959 9.739 0.507 1.00 86.81 79 LEU A C 1
ATOM 549 O O . LEU A 1 79 ? -4.479 10.349 1.443 1.00 86.81 79 LEU A O 1
ATOM 553 N N . GLY A 1 80 ? -4.056 10.160 -0.756 1.00 76.69 80 GLY A N 1
ATOM 554 C CA . GLY A 1 80 ? -4.813 11.350 -1.153 1.00 76.69 80 GLY A CA 1
ATOM 555 C C . 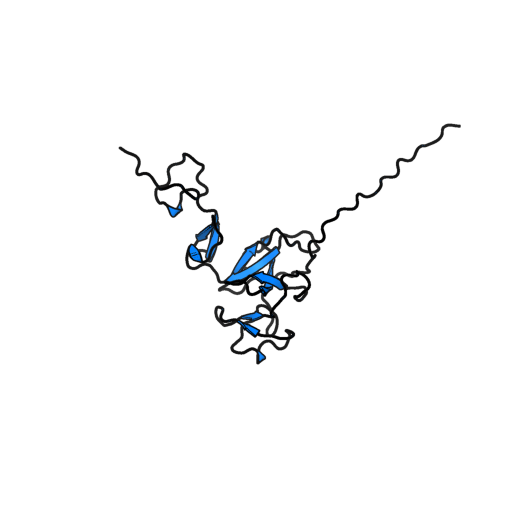GLY A 1 80 ? -4.161 12.666 -0.714 1.00 76.69 80 GLY A C 1
ATOM 556 O O . GLY A 1 80 ? -2.985 12.893 -0.970 1.00 76.69 80 GLY A O 1
ATOM 557 N N . ASP A 1 81 ? -4.941 13.552 -0.089 1.00 67.81 81 ASP A N 1
ATOM 558 C CA . ASP A 1 81 ? -4.576 14.953 0.174 1.00 67.81 81 ASP A CA 1
ATOM 559 C C . ASP A 1 81 ? -3.712 15.157 1.448 1.00 67.81 81 ASP A C 1
ATOM 561 O O . ASP A 1 81 ? -3.993 16.063 2.231 1.00 67.81 81 ASP A O 1
ATOM 565 N N . GLN A 1 82 ? -2.632 14.382 1.645 1.00 64.44 82 GLN A N 1
ATOM 566 C CA . GLN A 1 82 ? -1.636 14.496 2.747 1.00 64.44 82 GLN A CA 1
ATOM 567 C C . GLN A 1 82 ? -1.931 13.756 4.062 1.00 64.44 82 GLN A C 1
ATOM 569 O O . GLN A 1 82 ? -1.313 14.049 5.091 1.00 64.44 82 GLN A O 1
ATOM 574 N N . ALA A 1 83 ? -2.842 12.785 4.070 1.00 87.19 83 ALA A N 1
ATOM 575 C CA . ALA A 1 83 ? -2.999 11.906 5.225 1.00 87.19 83 ALA A CA 1
ATOM 576 C C . ALA A 1 83 ? -2.113 10.661 5.072 1.00 87.19 83 ALA A C 1
ATOM 578 O O . ALA A 1 83 ? -2.127 10.007 4.030 1.00 87.19 83 ALA A O 1
ATOM 579 N N . TYR A 1 84 ? -1.354 10.337 6.119 1.00 93.25 84 TYR A N 1
ATOM 580 C CA . TYR A 1 84 ? -0.488 9.164 6.152 1.00 93.25 84 TYR A CA 1
ATOM 581 C C . TYR A 1 84 ? -1.159 8.024 6.909 1.00 93.25 84 TYR A C 1
ATOM 583 O O . TYR A 1 84 ? -1.637 8.201 8.035 1.00 93.25 84 TYR A O 1
ATOM 591 N N . TYR A 1 85 ? -1.154 6.850 6.293 1.00 94.75 85 TYR A N 1
ATOM 592 C CA . TYR A 1 85 ? -1.797 5.652 6.801 1.00 94.75 85 TYR A CA 1
ATOM 593 C C . TYR A 1 85 ? -0.873 4.446 6.698 1.00 94.75 85 TYR A C 1
ATOM 595 O O . TYR A 1 85 ? -0.074 4.330 5.770 1.00 94.75 85 TYR A O 1
ATOM 603 N N . CYS A 1 86 ? -0.997 3.533 7.654 1.00 95.38 86 CYS A N 1
ATOM 604 C CA . CYS A 1 86 ? -0.334 2.242 7.596 1.00 95.38 86 CYS A CA 1
ATOM 605 C C . CYS A 1 86 ? -1.027 1.370 6.555 1.00 95.38 86 CYS A C 1
ATOM 607 O O . CYS A 1 86 ? -2.209 1.046 6.697 1.00 95.38 86 CYS A O 1
ATOM 609 N N . LEU A 1 87 ? -0.295 1.016 5.504 1.00 94.44 87 LEU A N 1
ATOM 610 C CA . LEU A 1 87 ? -0.748 0.125 4.446 1.00 94.44 87 LEU A CA 1
ATOM 611 C C . LEU A 1 87 ? -0.006 -1.200 4.537 1.00 94.44 87 LEU A C 1
ATOM 613 O O . LEU A 1 87 ? 1.139 -1.250 4.972 1.00 94.44 87 LEU A O 1
ATOM 617 N N . ASP A 1 88 ? -0.679 -2.256 4.114 1.00 94.81 88 ASP A N 1
ATOM 618 C CA . ASP A 1 88 ? -0.199 -3.629 4.167 1.00 94.81 88 ASP A CA 1
ATOM 619 C C . ASP A 1 88 ? 0.945 -3.755 3.171 1.00 94.81 88 ASP A C 1
ATOM 621 O O . ASP A 1 88 ? 0.867 -3.233 2.051 1.00 94.81 88 ASP A O 1
ATOM 625 N N . GLY A 1 89 ? 2.041 -4.352 3.609 1.00 92.81 89 GLY A N 1
ATOM 626 C CA . GLY A 1 89 ? 3.223 -4.511 2.790 1.00 92.81 89 GLY A CA 1
ATOM 627 C C . GLY A 1 89 ? 3.050 -5.651 1.797 1.00 92.81 89 GLY A C 1
ATOM 628 O O . GLY A 1 89 ? 2.380 -6.641 2.052 1.00 92.81 89 GLY A O 1
ATOM 629 N N . CYS A 1 90 ? 3.715 -5.539 0.656 1.00 93.94 90 CYS A N 1
ATOM 630 C CA . CYS A 1 90 ? 3.760 -6.601 -0.344 1.00 93.94 90 CYS A CA 1
ATOM 631 C C . CYS A 1 90 ? 5.178 -6.778 -0.878 1.00 93.94 90 CYS A C 1
ATOM 633 O O . CYS A 1 90 ? 5.964 -5.826 -0.921 1.00 93.94 90 CYS A O 1
ATOM 635 N N . LEU A 1 91 ? 5.516 -7.990 -1.315 1.00 91.88 91 LEU A N 1
ATOM 636 C CA . LEU A 1 91 ? 6.753 -8.254 -2.035 1.00 91.88 91 LEU A CA 1
ATOM 637 C C . LEU A 1 91 ? 6.514 -7.998 -3.521 1.00 91.88 91 LEU A C 1
ATOM 639 O O . LEU A 1 91 ? 5.694 -8.644 -4.171 1.00 91.88 91 LEU A O 1
ATOM 643 N N . THR A 1 92 ? 7.268 -7.063 -4.092 1.00 88.19 92 THR A N 1
ATOM 644 C CA . THR A 1 92 ? 7.074 -6.672 -5.500 1.00 88.19 92 THR A CA 1
ATOM 645 C C . THR A 1 92 ? 7.369 -7.807 -6.483 1.00 88.19 92 THR A C 1
ATOM 647 O O . THR A 1 92 ? 6.767 -7.854 -7.555 1.00 88.19 92 THR A O 1
ATOM 650 N N . ASP A 1 93 ? 8.218 -8.763 -6.095 1.00 86.81 93 ASP A N 1
ATOM 651 C CA . ASP A 1 93 ? 8.534 -9.958 -6.886 1.00 86.81 93 ASP A CA 1
ATOM 652 C C . ASP A 1 93 ? 7.339 -10.918 -7.020 1.00 86.81 93 ASP A C 1
ATOM 654 O O . ASP A 1 93 ? 7.227 -11.632 -8.018 1.00 86.81 93 ASP A O 1
ATOM 658 N N . ASN A 1 94 ? 6.408 -10.892 -6.062 1.00 84.12 94 ASN A N 1
ATOM 659 C CA . ASN A 1 94 ? 5.153 -11.643 -6.119 1.00 84.12 94 ASN A CA 1
ATOM 660 C C . ASN A 1 94 ? 4.054 -10.883 -6.889 1.00 84.12 94 ASN A C 1
ATOM 662 O O . ASN A 1 94 ? 2.957 -11.396 -7.123 1.00 84.12 94 ASN A O 1
ATOM 666 N N . GLY A 1 95 ? 4.325 -9.648 -7.318 1.00 84.12 95 GLY A N 1
ATOM 667 C CA . GLY A 1 95 ? 3.340 -8.796 -7.969 1.00 84.12 95 GLY A CA 1
ATOM 668 C C . GLY A 1 95 ? 2.127 -8.555 -7.068 1.00 84.12 95 GLY A C 1
ATOM 669 O O . GLY A 1 95 ? 2.261 -8.149 -5.921 1.00 84.12 95 GLY A O 1
ATOM 670 N N . ASN A 1 96 ? 0.923 -8.790 -7.593 1.00 86.69 96 ASN A N 1
ATOM 671 C CA . ASN A 1 96 ? -0.324 -8.496 -6.878 1.00 86.69 96 ASN A CA 1
ATOM 672 C C . ASN A 1 96 ? -0.837 -9.654 -6.014 1.00 86.69 96 ASN A C 1
ATOM 674 O O . ASN A 1 96 ? -1.874 -9.487 -5.383 1.00 86.69 96 ASN A O 1
ATOM 678 N N . SER A 1 97 ? -0.176 -10.819 -5.998 1.00 88.88 97 SER A N 1
ATOM 679 C CA . SER A 1 97 ? -0.685 -11.978 -5.245 1.00 88.88 97 SER A CA 1
ATOM 680 C C . SER A 1 97 ? -0.609 -11.806 -3.732 1.00 88.88 97 SER A C 1
ATOM 682 O O . SER A 1 97 ? -1.335 -12.487 -3.016 1.00 88.88 97 SER A O 1
ATOM 684 N N . ASP A 1 98 ? 0.262 -10.915 -3.260 1.00 90.50 98 ASP A N 1
ATOM 685 C CA . ASP A 1 98 ? 0.359 -10.579 -1.838 1.00 90.50 98 ASP A CA 1
ATOM 686 C C . ASP A 1 98 ? -0.804 -9.679 -1.402 1.00 90.50 98 ASP A C 1
ATOM 688 O O . ASP A 1 98 ? -1.205 -9.688 -0.249 1.00 90.50 98 ASP A O 1
ATOM 692 N N . CYS A 1 99 ? -1.419 -8.954 -2.3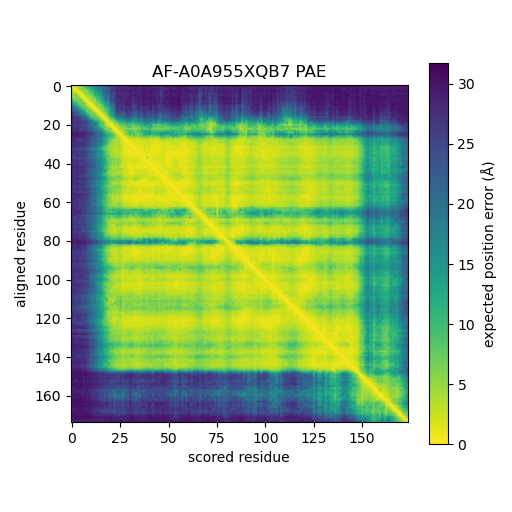37 1.00 93.62 99 CYS A N 1
ATOM 693 C CA . CYS A 1 99 ? -2.539 -8.081 -2.034 1.00 93.62 99 CYS A CA 1
ATOM 694 C C . CYS A 1 99 ? -3.892 -8.792 -2.193 1.00 93.62 99 CYS A C 1
ATOM 696 O O . CYS A 1 99 ? -4.041 -9.825 -2.854 1.00 93.62 99 CYS A O 1
ATOM 698 N N . ARG A 1 100 ? -4.933 -8.200 -1.602 1.00 93.50 100 ARG A N 1
ATOM 699 C CA . ARG A 1 100 ? -6.329 -8.568 -1.879 1.00 93.50 100 ARG A CA 1
ATOM 700 C C . ARG A 1 100 ? -6.663 -8.389 -3.364 1.00 93.50 100 ARG A C 1
ATOM 702 O O . ARG A 1 100 ? -6.100 -7.529 -4.033 1.00 93.50 100 ARG A O 1
ATOM 709 N N . ASP A 1 101 ? -7.653 -9.127 -3.867 1.00 90.94 101 ASP A N 1
ATOM 710 C CA . ASP A 1 101 ? -7.998 -9.163 -5.301 1.00 90.94 101 ASP A CA 1
ATOM 711 C C . ASP A 1 101 ? -8.266 -7.790 -5.942 1.00 90.94 101 ASP A C 1
ATOM 713 O O . ASP A 1 101 ? -8.027 -7.606 -7.137 1.00 90.94 101 ASP A O 1
ATOM 717 N N . GLN A 1 102 ? -8.760 -6.815 -5.175 1.00 92.44 102 GLN A N 1
ATOM 718 C CA . GLN A 1 102 ? -9.063 -5.457 -5.653 1.00 92.44 102 GLN A CA 1
ATOM 719 C C . GLN A 1 102 ? -7.879 -4.485 -5.513 1.00 92.44 102 GLN A C 1
ATOM 721 O O . GLN A 1 102 ? -7.998 -3.296 -5.804 1.00 92.44 102 GLN A O 1
ATOM 726 N N . TYR A 1 103 ? -6.730 -4.996 -5.082 1.00 94.88 103 TYR A N 1
ATOM 727 C CA . TYR A 1 103 ? -5.546 -4.235 -4.726 1.00 94.88 103 TYR A CA 1
ATOM 728 C C . TYR A 1 103 ? -4.361 -4.642 -5.607 1.00 94.88 103 TYR A C 1
ATOM 730 O O . TYR A 1 103 ? -4.332 -5.711 -6.226 1.00 94.88 103 TYR A O 1
ATOM 738 N N . ARG A 1 104 ? -3.394 -3.737 -5.706 1.00 93.88 104 ARG A N 1
ATOM 739 C CA . ARG A 1 104 ? -2.127 -3.905 -6.412 1.00 93.88 104 ARG A CA 1
ATOM 740 C C . ARG A 1 104 ? -0.973 -3.625 -5.466 1.00 93.88 104 ARG A C 1
ATOM 742 O O . ARG A 1 104 ? -1.091 -2.772 -4.587 1.00 93.88 104 ARG A O 1
ATOM 749 N N . CYS A 1 105 ? 0.160 -4.265 -5.723 1.00 93.56 105 CYS A N 1
ATOM 750 C CA . CYS A 1 105 ? 1.396 -3.934 -5.036 1.00 93.56 105 CYS A CA 1
ATOM 751 C C . CYS A 1 105 ? 2.030 -2.691 -5.679 1.00 93.56 105 CYS A C 1
ATOM 753 O O . CYS A 1 105 ? 2.475 -2.724 -6.830 1.00 93.56 105 CYS A O 1
ATOM 755 N N . SER A 1 106 ? 2.042 -1.565 -4.962 1.00 91.88 106 SER A N 1
ATOM 756 C CA . SER A 1 106 ? 2.723 -0.340 -5.386 1.00 91.88 106 SER A CA 1
ATOM 757 C C . SER A 1 106 ? 4.136 -0.313 -4.826 1.00 91.88 106 SER A C 1
ATOM 759 O O . SER A 1 106 ? 4.321 -0.202 -3.617 1.00 91.88 106 SER A O 1
ATOM 761 N N . ALA A 1 107 ? 5.135 -0.440 -5.698 1.00 89.75 107 ALA A N 1
ATOM 762 C CA . ALA A 1 107 ? 6.533 -0.517 -5.290 1.00 89.75 107 ALA A CA 1
ATOM 763 C C . ALA A 1 107 ? 6.981 0.731 -4.511 1.00 89.75 107 ALA A C 1
ATOM 765 O O . ALA A 1 107 ? 6.757 1.862 -4.947 1.00 89.75 107 ALA A O 1
ATOM 766 N N . ARG A 1 108 ? 7.690 0.506 -3.402 1.00 87.81 108 ARG A N 1
ATOM 767 C CA . ARG A 1 108 ? 8.272 1.531 -2.532 1.00 87.81 108 ARG A CA 1
ATOM 768 C C . ARG A 1 108 ? 9.793 1.390 -2.543 1.00 87.81 108 ARG A C 1
ATOM 770 O O . ARG A 1 108 ? 10.353 0.709 -1.691 1.00 87.81 108 ARG A O 1
ATOM 777 N N . PRO A 1 109 ? 10.489 1.987 -3.531 1.00 84.06 109 PRO A N 1
ATOM 778 C CA . PRO A 1 109 ? 11.934 1.802 -3.702 1.00 84.06 109 PRO A CA 1
ATOM 779 C C . PRO A 1 109 ? 12.767 2.420 -2.567 1.00 84.06 109 PRO A C 1
ATOM 781 O O . PRO A 1 109 ? 13.971 2.189 -2.490 1.00 84.06 109 PRO A O 1
ATOM 784 N N . ASP A 1 110 ? 12.142 3.233 -1.717 1.00 83.69 110 ASP A N 1
ATOM 785 C CA . ASP A 1 110 ? 12.710 3.839 -0.516 1.00 83.69 110 ASP A CA 1
ATOM 786 C C . ASP A 1 110 ? 12.719 2.901 0.704 1.00 83.69 110 ASP A C 1
ATOM 788 O O . ASP A 1 110 ? 13.415 3.180 1.683 1.00 83.69 110 ASP A O 1
ATOM 792 N N . VAL A 1 111 ? 11.994 1.780 0.639 1.00 83.00 111 VAL A N 1
ATOM 793 C CA . VAL A 1 111 ? 11.895 0.780 1.706 1.00 83.00 111 VAL A CA 1
ATOM 794 C C . VAL A 1 111 ? 12.457 -0.549 1.203 1.00 83.00 111 VAL A C 1
ATOM 796 O O . VAL A 1 111 ? 12.235 -0.951 0.063 1.00 83.00 111 VAL A O 1
ATOM 799 N N . VAL A 1 112 ? 13.202 -1.246 2.059 1.00 82.38 112 VAL A N 1
ATOM 800 C CA . VAL A 1 112 ? 13.750 -2.576 1.761 1.00 82.38 112 VAL A CA 1
ATOM 801 C C . VAL A 1 112 ? 13.342 -3.563 2.845 1.00 82.38 112 VAL A C 1
ATOM 803 O O . VAL A 1 112 ? 13.280 -3.216 4.028 1.00 82.38 112 VAL A O 1
ATOM 806 N N . ASN A 1 113 ? 13.069 -4.801 2.439 1.00 84.56 113 ASN A N 1
ATOM 807 C CA . ASN A 1 113 ? 12.865 -5.894 3.382 1.00 84.56 113 ASN A CA 1
ATOM 808 C C . ASN A 1 113 ? 14.196 -6.278 4.054 1.00 84.56 113 ASN A C 1
ATOM 810 O O . ASN A 1 113 ? 15.276 -5.997 3.524 1.00 84.56 113 ASN A O 1
ATOM 814 N N . PHE A 1 114 ? 14.148 -6.962 5.201 1.00 83.25 114 PHE A N 1
ATOM 815 C CA . PHE A 1 114 ? 15.361 -7.415 5.907 1.00 83.25 114 PHE A CA 1
ATOM 816 C C . PHE A 1 114 ? 16.280 -8.318 5.070 1.00 83.25 114 PHE A C 1
ATOM 818 O O . PHE A 1 114 ? 17.492 -8.334 5.291 1.00 83.25 114 PHE A O 1
ATOM 825 N N . ASP A 1 115 ? 15.724 -9.067 4.122 1.00 84.31 115 ASP A N 1
ATOM 826 C CA . ASP A 1 115 ? 16.458 -9.937 3.198 1.00 84.31 115 ASP A CA 1
ATOM 827 C C . ASP A 1 115 ? 16.943 -9.214 1.925 1.00 84.31 115 ASP A C 1
ATOM 829 O O . ASP A 1 115 ? 17.588 -9.824 1.071 1.00 84.31 115 ASP A O 1
ATOM 833 N N . GLY A 1 116 ? 16.677 -7.909 1.810 1.00 84.88 116 GLY A N 1
ATOM 834 C CA . GLY A 1 116 ? 17.005 -7.092 0.645 1.00 84.88 116 GLY A CA 1
ATOM 835 C C . GLY A 1 116 ? 15.983 -7.171 -0.491 1.00 84.88 116 GLY A C 1
ATOM 836 O O . GLY A 1 116 ? 16.232 -6.578 -1.542 1.00 84.88 116 GLY A O 1
ATOM 837 N N . ALA A 1 117 ? 14.855 -7.867 -0.309 1.00 86.25 117 ALA A N 1
ATOM 838 C CA . ALA A 1 117 ? 13.780 -7.886 -1.293 1.00 86.25 117 ALA A CA 1
ATOM 839 C C . ALA A 1 117 ? 13.143 -6.497 -1.462 1.00 86.25 117 ALA A C 1
ATOM 841 O O . ALA A 1 117 ? 13.034 -5.706 -0.515 1.00 86.25 117 ALA A O 1
ATOM 842 N N . MET A 1 118 ? 12.705 -6.211 -2.691 1.00 87.69 118 MET A N 1
ATOM 843 C CA . MET A 1 118 ? 11.959 -4.997 -3.005 1.00 87.69 118 MET A CA 1
ATOM 844 C C . MET A 1 118 ? 10.522 -5.126 -2.504 1.00 87.69 118 MET A C 1
ATOM 846 O O . MET A 1 118 ? 9.793 -6.045 -2.890 1.00 87.69 118 MET A O 1
ATOM 850 N N . VAL A 1 119 ? 10.104 -4.164 -1.690 1.00 90.88 119 VAL A N 1
ATOM 851 C CA . VAL A 1 119 ? 8.764 -4.127 -1.104 1.00 90.88 119 VAL A CA 1
ATOM 852 C C . VAL A 1 119 ? 7.911 -3.036 -1.731 1.00 90.88 119 VAL A C 1
ATOM 854 O O . VAL A 1 119 ? 8.388 -2.124 -2.413 1.00 90.88 119 VAL A O 1
ATOM 857 N N . GLY A 1 120 ? 6.616 -3.156 -1.514 1.00 92.06 120 GLY A N 1
ATOM 858 C CA . GLY A 1 120 ? 5.622 -2.161 -1.845 1.00 92.06 120 GLY A CA 1
ATOM 859 C C . GLY A 1 120 ? 4.528 -2.120 -0.794 1.00 92.06 120 GLY A C 1
ATOM 860 O O . GLY A 1 120 ? 4.625 -2.768 0.246 1.00 92.06 120 GLY A O 1
ATOM 861 N N . VAL A 1 121 ? 3.480 -1.371 -1.106 1.00 93.38 121 VAL A N 1
ATOM 862 C CA . VAL A 1 121 ? 2.243 -1.317 -0.327 1.00 93.38 121 VAL A CA 1
ATOM 863 C C . VAL A 1 121 ? 1.050 -1.758 -1.158 1.00 93.38 121 VAL A C 1
ATOM 865 O O . VAL A 1 121 ? 0.982 -1.486 -2.361 1.00 93.38 121 VAL A O 1
ATOM 868 N N . CYS A 1 122 ? 0.083 -2.399 -0.515 1.00 94.94 122 CYS A N 1
ATOM 869 C CA . CYS A 1 122 ? -1.187 -2.740 -1.128 1.00 94.94 122 CYS A CA 1
ATOM 870 C C . CYS A 1 122 ? -2.098 -1.511 -1.193 1.00 94.94 122 CYS A C 1
ATOM 872 O O . CYS A 1 122 ? -2.632 -1.034 -0.195 1.00 94.94 122 CYS A O 1
ATOM 874 N N . VAL A 1 123 ? -2.310 -1.019 -2.410 1.00 94.25 123 VAL A N 1
ATOM 875 C CA . VAL A 1 123 ? -3.233 0.084 -2.728 1.00 94.25 123 VAL A CA 1
ATOM 876 C C . VAL A 1 123 ? -4.298 -0.410 -3.701 1.00 94.25 123 VAL A C 1
ATOM 878 O O . VAL A 1 123 ? -4.088 -1.443 -4.339 1.00 94.25 123 VAL A O 1
ATOM 881 N N . PRO A 1 124 ? -5.443 0.274 -3.859 1.00 95.12 124 PRO A N 1
ATOM 882 C CA . PRO A 1 124 ? -6.460 -0.147 -4.808 1.00 95.12 124 PRO A CA 1
ATOM 883 C C . PRO A 1 124 ? -5.876 -0.249 -6.218 1.00 95.12 124 PRO A C 1
ATOM 885 O O . PRO A 1 124 ? -4.986 0.518 -6.610 1.00 95.12 124 PRO A O 1
ATOM 888 N N . LYS A 1 125 ? -6.375 -1.214 -6.989 1.00 94.69 125 LYS A N 1
ATOM 889 C CA . LYS A 1 125 ? -6.089 -1.278 -8.421 1.00 94.69 125 LYS A CA 1
ATOM 890 C C . LYS A 1 125 ? -6.478 0.043 -9.073 1.00 94.69 125 LYS A C 1
ATOM 892 O O . LYS A 1 125 ? -7.474 0.658 -8.700 1.00 94.69 125 LYS A O 1
ATOM 897 N N . CYS A 1 126 ? -5.688 0.468 -10.051 1.00 92.12 126 CYS A N 1
ATOM 898 C CA . CYS A 1 126 ? -6.058 1.636 -10.832 1.00 92.12 126 CYS A CA 1
ATOM 899 C C . CYS A 1 126 ? -7.270 1.298 -11.712 1.00 92.12 126 CYS A C 1
ATOM 901 O O . CYS A 1 126 ? -7.355 0.204 -12.279 1.00 92.12 126 CYS A O 1
ATOM 903 N N . GLU A 1 127 ? -8.178 2.254 -11.863 1.00 91.12 127 GLU A N 1
ATOM 904 C CA . GLU A 1 127 ? -9.286 2.189 -12.822 1.00 91.12 127 GLU A CA 1
ATOM 905 C C . GLU A 1 127 ? -9.059 3.168 -13.980 1.00 91.12 127 GLU A C 1
ATOM 907 O O . GLU A 1 127 ? -9.602 3.022 -15.079 1.00 91.12 127 GLU A O 1
ATOM 912 N N . SER A 1 128 ? -8.214 4.166 -13.742 1.00 89.50 128 SER A N 1
ATOM 913 C CA . SER A 1 128 ? -7.945 5.275 -14.628 1.00 89.50 128 SER A CA 1
ATOM 914 C C . SER A 1 128 ? -6.517 5.786 -14.463 1.00 89.50 128 SER A C 1
ATOM 916 O O . SER A 1 128 ? -5.828 5.562 -13.471 1.00 89.50 128 SER A O 1
ATOM 918 N N . ASP A 1 129 ? -6.066 6.527 -15.467 1.00 86.25 129 ASP A N 1
ATOM 919 C CA . ASP A 1 129 ? -4.755 7.168 -15.482 1.00 86.25 129 ASP A CA 1
ATOM 920 C C . ASP A 1 129 ? -4.517 8.151 -14.325 1.00 86.25 129 ASP A C 1
ATOM 922 O O . ASP A 1 129 ? -3.360 8.425 -14.015 1.00 86.25 129 ASP A O 1
ATOM 926 N N . SER A 1 130 ? -5.580 8.697 -13.725 1.00 86.81 130 SER A N 1
ATOM 927 C CA . SER A 1 130 ? -5.501 9.597 -12.568 1.00 86.81 130 SER A CA 1
ATOM 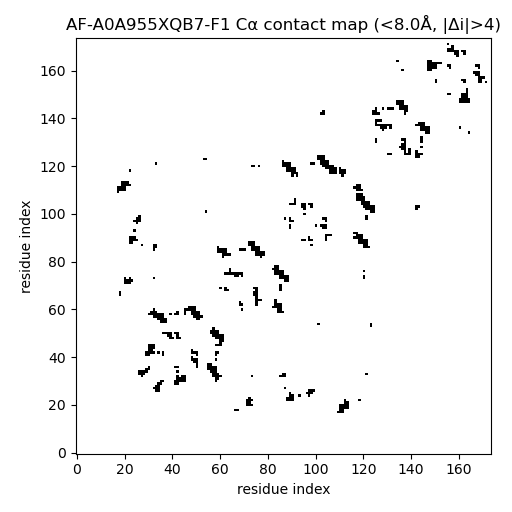928 C C . SER A 1 130 ? -5.238 8.876 -11.250 1.00 86.81 130 SER A C 1
ATOM 930 O O . SER A 1 130 ? -4.808 9.524 -10.304 1.00 86.81 130 SER A O 1
ATOM 932 N N . ASP A 1 131 ? -5.443 7.559 -11.199 1.00 87.50 131 ASP A N 1
ATOM 933 C CA . ASP A 1 131 ? -5.153 6.740 -10.012 1.00 87.50 131 ASP A CA 1
ATOM 934 C C . ASP A 1 131 ? -3.669 6.347 -9.942 1.00 87.50 131 ASP A C 1
ATOM 936 O O . ASP A 1 131 ? -3.228 5.649 -9.028 1.00 87.50 131 ASP A O 1
ATOM 940 N N . CYS A 1 132 ? -2.904 6.759 -10.953 1.00 86.81 132 CYS A N 1
ATOM 941 C CA . CYS A 1 132 ? -1.488 6.497 -11.083 1.00 86.81 132 CYS A CA 1
ATOM 942 C C . CYS A 1 132 ? -0.662 7.759 -10.866 1.00 86.81 132 CYS A C 1
ATOM 944 O O . CYS A 1 132 ? -1.049 8.887 -11.168 1.00 86.81 132 CYS A O 1
ATOM 946 N N . GLU A 1 133 ? 0.548 7.520 -10.397 1.00 84.06 133 GLU A N 1
ATOM 947 C CA . GLU A 1 133 ? 1.577 8.501 -10.129 1.00 84.06 133 GLU A CA 1
ATOM 948 C C . GLU A 1 133 ? 2.015 9.175 -11.441 1.00 84.06 133 GLU A C 1
ATOM 950 O O . GLU A 1 133 ? 1.936 8.597 -12.535 1.00 84.06 133 GLU A O 1
ATOM 955 N N . ALA A 1 134 ? 2.508 10.413 -11.352 1.00 81.06 134 ALA A N 1
ATOM 956 C CA . ALA A 1 134 ? 2.929 11.170 -12.527 1.00 81.06 134 ALA A CA 1
ATOM 957 C C . ALA A 1 134 ? 3.924 10.372 -13.396 1.00 81.06 134 ALA A C 1
ATOM 959 O O . ALA A 1 134 ? 4.904 9.811 -12.911 1.00 81.06 134 ALA A O 1
ATOM 960 N N . GLY A 1 135 ? 3.671 10.323 -14.708 1.00 77.62 135 GLY A N 1
ATOM 961 C CA . GLY A 1 135 ? 4.479 9.544 -15.657 1.00 77.62 135 GLY A CA 1
ATOM 962 C C . GLY A 1 135 ? 4.053 8.078 -15.817 1.00 77.62 135 GLY A C 1
ATOM 963 O O . GLY A 1 135 ? 4.578 7.389 -16.695 1.00 77.62 135 GLY A O 1
ATOM 964 N N . ARG A 1 136 ? 3.061 7.607 -15.053 1.00 85.38 136 ARG A N 1
ATOM 965 C CA . ARG A 1 136 ? 2.454 6.280 -15.212 1.00 85.38 136 ARG A CA 1
ATOM 966 C C . ARG A 1 136 ? 1.036 6.375 -15.778 1.00 85.38 136 ARG A C 1
ATOM 968 O O . ARG A 1 136 ? 0.423 7.445 -15.807 1.00 85.38 136 ARG A O 1
ATOM 975 N N . ARG A 1 137 ? 0.563 5.265 -16.340 1.00 87.19 137 ARG A N 1
ATOM 976 C CA . ARG A 1 137 ? -0.801 5.072 -16.848 1.00 87.19 137 ARG A CA 1
ATOM 977 C C . ARG A 1 137 ? -1.403 3.837 -16.217 1.00 87.19 137 ARG A C 1
ATOM 979 O O . ARG A 1 137 ? -0.664 2.917 -15.860 1.00 87.19 137 ARG A O 1
ATOM 986 N N . CYS A 1 138 ? -2.723 3.783 -16.184 1.00 89.12 138 CYS A N 1
ATOM 987 C CA . CYS A 1 138 ? -3.387 2.574 -15.756 1.00 89.12 138 CYS A CA 1
ATOM 988 C C . CYS A 1 138 ? -3.399 1.538 -16.885 1.00 89.12 138 CYS A C 1
ATOM 990 O O . CYS A 1 138 ? -3.764 1.822 -18.031 1.00 89.12 138 CYS A O 1
ATOM 992 N N . ASP A 1 139 ? -2.976 0.320 -16.571 1.00 88.19 139 ASP A N 1
ATOM 993 C CA . ASP A 1 139 ? -3.312 -0.862 -17.348 1.00 88.19 139 ASP A CA 1
ATOM 994 C C . ASP A 1 139 ? -4.564 -1.505 -16.749 1.00 88.19 139 ASP A C 1
ATOM 996 O O . ASP A 1 139 ? -4.478 -2.330 -15.843 1.00 88.19 139 ASP A O 1
ATOM 1000 N N . THR A 1 140 ? -5.736 -1.129 -17.261 1.00 86.12 140 THR A N 1
ATOM 1001 C CA . THR A 1 140 ? -7.036 -1.576 -16.732 1.00 86.12 140 THR A CA 1
ATOM 1002 C C . THR A 1 140 ? -7.249 -3.088 -16.825 1.00 86.12 140 THR A C 1
ATOM 1004 O O . THR A 1 140 ? -8.104 -3.622 -16.125 1.00 86.12 140 THR A O 1
ATOM 1007 N N . GLY A 1 141 ? -6.473 -3.800 -17.654 1.00 83.56 141 GLY A N 1
ATOM 1008 C CA . GLY A 1 141 ? -6.516 -5.261 -17.723 1.00 83.56 141 GLY A CA 1
ATOM 1009 C C . GLY A 1 141 ? -5.900 -5.939 -16.497 1.00 83.56 141 GLY A C 1
ATOM 1010 O O . GLY A 1 141 ? -6.408 -6.962 -16.044 1.00 83.56 141 GLY A O 1
ATOM 1011 N N . SER A 1 142 ? -4.825 -5.369 -15.947 1.00 84.12 142 SER A N 1
ATOM 1012 C CA . SER A 1 142 ? -4.146 -5.890 -14.751 1.00 84.12 142 SER A CA 1
ATOM 1013 C C . SER A 1 142 ? -4.461 -5.101 -13.474 1.00 84.12 142 SER A C 1
ATOM 1015 O O . SER A 1 142 ? -4.242 -5.602 -12.369 1.00 84.12 142 SER A O 1
ATOM 1017 N N . GLY A 1 143 ? -4.993 -3.884 -13.616 1.0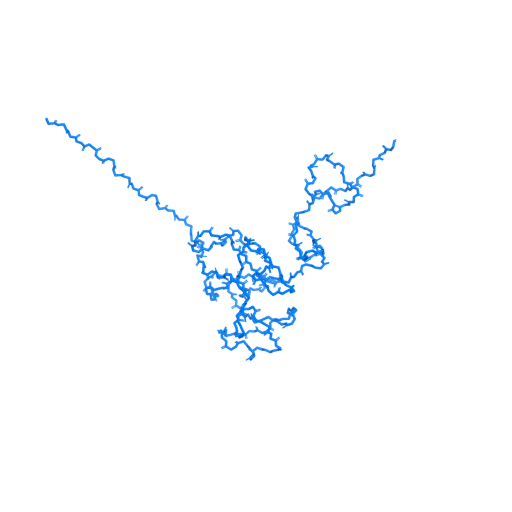0 89.31 143 GLY A N 1
ATOM 1018 C CA . GLY A 1 143 ? -5.186 -2.921 -12.536 1.00 89.31 143 GLY A CA 1
ATOM 1019 C C . GLY A 1 143 ? -3.883 -2.276 -12.062 1.00 89.31 143 GLY A C 1
ATOM 1020 O O . GLY A 1 143 ? -3.862 -1.707 -10.975 1.00 89.31 143 GLY A O 1
ATOM 1021 N N . ASN A 1 144 ? -2.794 -2.382 -12.835 1.00 88.69 144 ASN A N 1
ATOM 1022 C CA . ASN A 1 144 ? -1.475 -1.871 -12.463 1.00 88.69 144 ASN A CA 1
ATOM 1023 C C . ASN A 1 144 ? -1.169 -0.515 -13.090 1.00 88.69 144 ASN A C 1
ATOM 1025 O O . ASN A 1 144 ? -1.425 -0.279 -14.271 1.00 88.69 144 ASN A O 1
ATOM 1029 N N . CYS A 1 145 ? -0.486 0.336 -12.329 1.00 87.69 145 CYS A N 1
ATOM 1030 C CA . CYS A 1 145 ? 0.146 1.521 -12.884 1.00 87.69 145 CYS A CA 1
ATOM 1031 C C . CYS A 1 145 ? 1.435 1.118 -13.597 1.00 87.69 145 CYS A C 1
ATOM 1033 O O . CYS A 1 145 ? 2.400 0.690 -12.965 1.00 87.69 145 CYS A O 1
ATOM 1035 N N . VAL A 1 146 ? 1.482 1.276 -14.915 1.00 86.06 146 VAL A N 1
ATOM 1036 C CA . VAL A 1 146 ? 2.647 0.975 -15.761 1.00 86.06 146 VAL A CA 1
ATOM 1037 C C . VAL A 1 146 ? 3.255 2.263 -16.303 1.00 86.06 146 VAL A C 1
ATOM 1039 O O . VAL A 1 146 ? 2.584 3.293 -16.369 1.00 86.06 146 VAL A O 1
ATOM 1042 N N . ALA A 1 147 ? 4.528 2.237 -16.696 1.00 81.94 147 ALA A N 1
ATOM 1043 C CA . ALA A 1 147 ? 5.152 3.400 -17.324 1.00 81.94 147 ALA A CA 1
ATOM 1044 C C . ALA A 1 147 ? 4.350 3.848 -18.564 1.00 81.94 147 ALA A C 1
ATOM 1046 O O . ALA A 1 147 ? 3.886 3.021 -19.359 1.00 81.94 147 ALA A O 1
ATOM 1047 N N . ARG A 1 148 ? 4.172 5.163 -18.742 1.00 73.75 148 ARG A N 1
ATOM 1048 C CA . ARG A 1 148 ? 3.608 5.699 -19.990 1.00 73.75 148 ARG A CA 1
ATOM 1049 C C . ARG A 1 148 ? 4.597 5.468 -21.125 1.00 73.75 148 ARG A C 1
ATOM 1051 O O . ARG A 1 148 ? 5.679 6.031 -21.097 1.00 73.75 148 ARG A O 1
ATOM 1058 N N . GLY A 1 149 ? 4.184 4.675 -22.114 1.00 64.31 149 GLY A N 1
ATOM 1059 C CA . GLY A 1 149 ? 4.893 4.454 -23.373 1.00 64.31 149 GLY A CA 1
ATOM 1060 C C . GLY A 1 149 ? 6.315 3.905 -23.230 1.00 64.31 149 GLY A C 1
ATOM 1061 O O . GLY A 1 149 ? 7.267 4.653 -23.072 1.00 64.31 149 GLY A O 1
ATOM 1062 N N . GLU A 1 150 ? 6.490 2.603 -23.452 1.00 54.50 150 GLU A N 1
ATOM 1063 C CA . GLU A 1 150 ? 7.812 1.985 -23.690 1.00 54.50 150 GLU A CA 1
ATOM 1064 C C . GLU A 1 150 ? 8.479 2.470 -24.995 1.00 54.50 150 GLU A C 1
ATOM 1066 O O . GLU A 1 150 ? 9.620 2.127 -25.298 1.00 54.50 150 GLU A O 1
ATOM 1071 N N . LYS A 1 151 ? 7.754 3.248 -25.806 1.00 54.91 151 LYS A N 1
ATOM 1072 C CA . LYS A 1 151 ? 8.219 3.790 -27.080 1.00 54.91 151 LYS A CA 1
ATOM 1073 C C . LYS A 1 151 ? 9.242 4.895 -26.826 1.00 54.91 151 LYS A C 1
ATOM 1075 O O . LYS A 1 151 ? 8.964 5.873 -26.122 1.00 54.91 151 LYS A O 1
ATOM 1080 N N . ALA A 1 152 ? 10.429 4.737 -27.405 1.00 54.34 152 ALA A N 1
ATOM 1081 C CA . ALA A 1 152 ? 11.487 5.728 -27.298 1.00 54.34 152 ALA A CA 1
ATOM 1082 C C . ALA A 1 152 ? 11.062 7.036 -27.984 1.00 54.34 152 ALA A C 1
ATOM 1084 O O . ALA A 1 152 ? 10.233 7.043 -28.898 1.00 54.34 152 ALA A O 1
ATOM 1085 N N . THR A 1 153 ? 11.645 8.159 -27.567 1.00 58.81 153 THR A N 1
ATOM 1086 C CA . THR A 1 153 ? 11.471 9.445 -28.253 1.00 58.81 153 THR A CA 1
ATOM 1087 C C . THR A 1 153 ? 11.813 9.294 -29.741 1.00 58.81 153 THR A C 1
ATOM 1089 O O . THR A 1 153 ? 12.958 9.012 -30.083 1.00 58.81 153 THR A O 1
ATOM 1092 N N . GLY A 1 154 ? 10.821 9.484 -30.619 1.00 57.66 154 GLY A N 1
ATOM 1093 C CA . GLY A 1 154 ? 10.954 9.322 -32.074 1.00 57.66 154 GLY A CA 1
ATOM 1094 C C . GLY A 1 154 ? 10.266 8.080 -32.656 1.00 57.66 154 GLY A C 1
ATOM 1095 O O . GLY A 1 154 ? 10.074 8.019 -33.870 1.00 57.66 154 GLY A O 1
ATOM 1096 N N . ASP A 1 155 ? 9.835 7.129 -31.823 1.00 61.81 155 ASP A N 1
ATOM 1097 C CA . ASP A 1 155 ? 9.033 5.998 -32.283 1.00 61.81 155 ASP A CA 1
ATOM 1098 C C . ASP A 1 155 ? 7.577 6.403 -32.546 1.00 61.81 155 ASP A C 1
ATOM 1100 O O . ASP A 1 155 ? 6.962 7.163 -31.795 1.00 61.81 155 ASP A O 1
ATOM 1104 N N . ALA A 1 156 ? 6.985 5.827 -33.594 1.00 65.38 156 ALA A N 1
ATOM 1105 C CA . ALA A 1 156 ? 5.565 6.001 -33.864 1.00 65.38 156 ALA A CA 1
ATOM 1106 C C . ALA A 1 156 ? 4.712 5.277 -32.806 1.00 65.38 156 ALA A C 1
ATOM 1108 O O . ALA A 1 156 ? 4.877 4.078 -32.558 1.00 65.38 156 ALA A O 1
ATOM 1109 N N . CYS A 1 157 ? 3.758 6.011 -32.243 1.00 70.81 157 CYS A N 1
ATOM 1110 C CA . CYS A 1 157 ? 2.642 5.512 -31.448 1.00 70.81 157 CYS A CA 1
ATOM 1111 C C . CYS A 1 157 ? 1.340 5.767 -32.226 1.00 70.81 157 CYS A C 1
ATOM 1113 O O . CYS A 1 157 ? 1.188 6.805 -32.869 1.00 70.81 157 CYS A O 1
ATOM 1115 N N . THR A 1 158 ? 0.401 4.819 -32.196 1.00 72.62 158 THR A N 1
ATOM 1116 C CA . THR A 1 158 ? -0.909 4.942 -32.865 1.00 72.62 158 THR A CA 1
ATOM 1117 C C . THR A 1 158 ? -1.984 5.5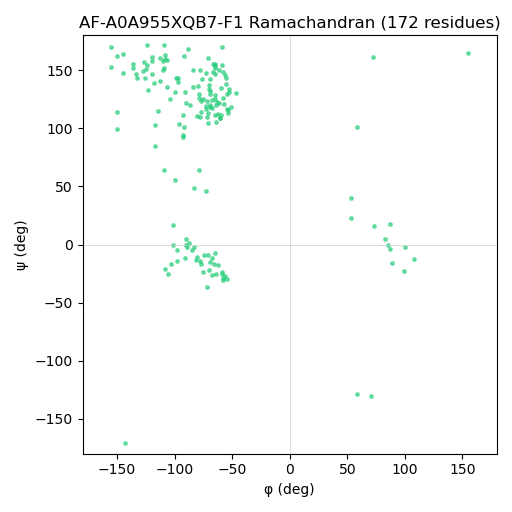40 -31.959 1.00 72.62 158 THR A C 1
ATOM 1119 O O . THR A 1 158 ? -3.056 5.896 -32.435 1.00 72.62 158 THR A O 1
ATOM 1122 N N . ALA A 1 159 ? -1.707 5.653 -30.659 1.00 67.12 159 ALA A N 1
ATOM 1123 C CA . ALA A 1 159 ? -2.573 6.294 -29.679 1.00 67.12 159 ALA A CA 1
ATOM 1124 C C . ALA A 1 159 ? -1.731 7.014 -28.614 1.00 67.12 159 ALA A C 1
ATOM 1126 O O . ALA A 1 159 ? -0.639 6.558 -28.274 1.00 67.12 159 ALA A O 1
ATOM 1127 N N . ASN A 1 160 ? -2.237 8.128 -28.073 1.00 69.19 160 ASN A N 1
ATOM 1128 C CA . ASN A 1 160 ? -1.508 8.960 -27.101 1.00 69.19 160 ASN A CA 1
ATOM 1129 C C . ASN A 1 160 ? -1.079 8.183 -25.847 1.00 69.19 160 ASN A C 1
ATOM 1131 O O . ASN A 1 160 ? -0.041 8.472 -25.266 1.00 69.19 160 ASN A O 1
ATOM 1135 N N . ASN A 1 161 ? -1.849 7.168 -25.453 1.00 66.38 161 ASN A N 1
ATOM 1136 C CA . ASN A 1 161 ? -1.539 6.302 -24.314 1.00 66.38 161 ASN A CA 1
ATOM 1137 C C . ASN A 1 161 ? -0.348 5.347 -24.555 1.00 66.38 161 ASN A C 1
ATOM 1139 O O . ASN A 1 161 ? 0.108 4.701 -23.615 1.00 66.38 161 ASN A O 1
ATOM 1143 N N . GLN A 1 162 ? 0.157 5.255 -25.789 1.00 68.44 162 GLN A N 1
ATOM 1144 C CA . GLN A 1 162 ? 1.350 4.482 -26.157 1.00 68.44 162 GLN A CA 1
ATOM 1145 C C . GLN A 1 162 ? 2.612 5.346 -26.240 1.00 68.44 162 GLN A C 1
ATOM 1147 O O . GLN A 1 162 ? 3.715 4.808 -26.336 1.00 68.44 162 GLN A O 1
ATOM 1152 N N . CYS A 1 163 ? 2.461 6.669 -26.266 1.00 65.88 163 CYS A N 1
ATOM 1153 C CA . CYS A 1 163 ? 3.578 7.591 -26.371 1.00 65.88 163 CYS A CA 1
ATOM 1154 C C . CYS A 1 163 ? 4.175 7.860 -24.984 1.00 65.88 163 CYS A C 1
ATOM 1156 O O . CYS A 1 163 ? 3.474 7.822 -23.968 1.00 65.88 163 CYS A O 1
ATOM 1158 N N . ASN A 1 164 ? 5.475 8.146 -24.949 1.00 65.19 164 ASN A N 1
ATOM 1159 C CA . ASN A 1 164 ? 6.153 8.575 -23.731 1.00 65.19 164 ASN A CA 1
ATOM 1160 C C . ASN A 1 164 ? 5.558 9.902 -23.218 1.00 65.19 164 ASN A C 1
ATOM 1162 O O . ASN A 1 164 ? 5.061 10.710 -24.010 1.00 65.19 164 ASN A O 1
ATOM 1166 N N . GLY A 1 165 ? 5.587 10.127 -21.901 1.00 56.59 165 GLY A N 1
ATOM 1167 C CA . GLY A 1 165 ? 4.956 11.292 -21.268 1.00 56.59 165 GLY A CA 1
ATOM 1168 C C . GLY A 1 165 ? 5.358 12.619 -21.932 1.00 56.59 165 GLY A C 1
ATOM 1169 O O . GLY A 1 165 ? 6.533 12.969 -21.957 1.00 56.59 165 GLY A O 1
ATOM 1170 N N . GLY A 1 166 ? 4.378 13.348 -22.482 1.00 56.75 166 GLY A N 1
ATOM 1171 C CA . GLY A 1 166 ? 4.589 14.617 -23.198 1.00 56.75 166 GLY A CA 1
ATOM 1172 C C . GLY A 1 166 ? 4.601 14.521 -24.731 1.00 56.75 166 GLY A C 1
ATOM 1173 O O . GLY A 1 166 ? 4.695 15.552 -25.394 1.00 56.75 166 GLY A O 1
ATOM 1174 N N . LEU A 1 167 ? 4.466 13.322 -25.308 1.00 59.06 167 LEU A N 1
ATOM 1175 C CA . LEU A 1 167 ? 4.369 13.113 -26.755 1.00 59.06 167 LEU A CA 1
ATOM 1176 C C . LEU A 1 167 ? 2.935 12.740 -27.166 1.00 59.06 167 LEU A C 1
ATOM 1178 O O . LEU A 1 167 ? 2.282 11.913 -26.535 1.00 59.06 167 LEU A O 1
ATOM 1182 N N . VAL A 1 168 ? 2.446 13.358 -28.241 1.00 59.19 168 VAL A N 1
ATOM 1183 C CA . VAL A 1 168 ? 1.148 13.062 -28.872 1.00 59.19 168 VAL A CA 1
ATOM 1184 C C . VAL A 1 168 ? 1.370 12.113 -30.045 1.00 59.19 168 VAL A C 1
ATOM 1186 O O . VAL A 1 168 ? 2.325 12.288 -30.805 1.00 59.19 168 VAL A O 1
ATOM 1189 N N . ALA A 1 169 ? 0.481 11.136 -30.225 1.00 59.50 169 ALA A N 1
ATOM 1190 C CA . ALA A 1 169 ? 0.493 10.276 -31.400 1.00 59.50 169 ALA A CA 1
ATOM 1191 C C . ALA A 1 169 ? 0.251 11.144 -32.639 1.00 59.50 169 ALA A C 1
ATOM 1193 O O . ALA A 1 169 ? -0.826 11.714 -32.815 1.00 59.50 169 ALA A O 1
ATOM 1194 N N . SER A 1 170 ? 1.271 11.278 -33.487 1.00 55.84 170 SER A N 1
ATOM 1195 C CA . SER A 1 170 ? 1.132 11.981 -34.758 1.00 55.84 170 SER A CA 1
ATOM 1196 C C . SER A 1 170 ? 0.706 10.971 -35.826 1.00 55.84 170 SER A C 1
ATOM 1198 O O . SER A 1 170 ? 1.423 9.985 -36.031 1.00 55.84 170 SER A O 1
ATOM 1200 N N . PRO A 1 171 ? -0.442 11.159 -36.507 1.00 54.31 171 PRO A N 1
ATOM 1201 C CA . PRO A 1 171 ? -0.788 10.313 -37.635 1.00 54.31 171 PRO A CA 1
ATOM 1202 C C . PRO A 1 171 ? 0.293 10.492 -38.699 1.00 54.31 171 PRO A C 1
ATOM 1204 O O . PRO A 1 171 ? 0.569 11.607 -39.142 1.00 54.31 171 PRO A O 1
ATOM 1207 N N . ARG A 1 172 ? 0.937 9.386 -39.078 1.00 49.25 172 ARG A N 1
ATOM 1208 C CA . ARG A 1 172 ? 1.934 9.355 -40.149 1.00 49.25 172 ARG A CA 1
ATOM 1209 C C . ARG A 1 172 ? 1.282 9.976 -41.389 1.00 49.25 172 ARG A C 1
ATOM 1211 O O . ARG A 1 172 ? 0.311 9.418 -41.897 1.00 49.25 172 ARG A O 1
ATOM 1218 N N . ALA A 1 173 ? 1.764 11.140 -41.826 1.00 46.94 173 ALA A N 1
ATOM 1219 C CA . ALA A 1 173 ? 1.381 11.685 -43.121 1.00 46.94 173 ALA A CA 1
ATOM 1220 C C . ALA A 1 173 ? 1.746 10.630 -44.174 1.00 46.94 173 ALA A C 1
ATOM 1222 O O . ALA A 1 173 ? 2.889 10.163 -44.197 1.00 46.94 173 ALA A O 1
ATOM 1223 N N . ALA A 1 174 ? 0.735 10.184 -44.921 1.00 44.19 174 ALA A N 1
ATOM 1224 C CA . ALA A 1 174 ? 0.877 9.241 -46.024 1.00 44.19 174 ALA A CA 1
ATOM 1225 C C . ALA A 1 174 ? 1.765 9.817 -47.133 1.00 44.19 174 ALA A C 1
ATOM 1227 O O . ALA A 1 174 ? 1.695 11.049 -47.356 1.00 44.19 174 ALA A O 1
#

Foldseek 3Di:
DDDDDDPPDDPDDDDDPFDAAAADQAQDDWLDFQHADPAQVRNPVDDCWGFDPAVSTGIKHWAPQDQPRGHRQWGWDDDPPGTTITFGKHFVVVWCRSHDPQWTFDWDQSHAHPVRTTMGGTDGQACFQVVDDPQWTHPNVRSDTHGQAPDDVPDADPQNSNDGPPDGHDDPDD

Solvent-accessible surface area (backbone atoms only — not comparable to full-atom values): 9812 Å² total; per-residue (Å²): 139,81,84,83,82,78,79,78,78,74,81,78,84,79,88,67,94,48,58,66,31,66,57,56,84,41,59,49,54,85,18,27,45,49,7,63,26,93,40,39,80,49,18,76,71,38,75,80,35,37,44,41,98,48,87,73,20,25,16,24,27,76,35,85,69,40,58,79,62,29,60,59,46,25,39,36,40,76,55,84,95,76,46,30,31,25,28,21,24,19,39,47,90,60,39,40,72,18,28,54,94,69,26,23,44,46,74,34,92,79,40,38,30,78,88,67,48,57,27,16,32,45,40,70,35,23,84,37,48,84,69,26,60,92,63,32,27,40,38,67,91,81,20,41,66,38,75,30,20,94,45,56,96,88,57,91,28,96,40,50,81,42,23,30,80,94,44,72,45,64,81,77,82,127

Mean predicted aligned error: 11.59 Å

pLDDT: mean 79.9, std 16.5, range [42.31, 97.69]